Protein AF-A0A5D4HDZ3-F1 (afdb_monomer_lite)

Radius of gyration: 20.99 Å; chains: 1; bounding box: 68×17×38 Å

pLDDT: mean 85.6, std 12.22, range [43.47, 96.38]

Organism: NCBI:txid66428

InterPro domains:
  IPR018527 Rubredoxin, iron-binding site [PS00202] (51-61)
  IPR025182 RNA polymerase-binding protein RbpA [PF13397] (5-72)
  IPR038638 RbpA superfamily [G3DSA:2.20.28.270] (1-73)

Secondary structure (DSSP, 8-state):
--------PPPTT------S---PPPPEEE--EEETT--EE--EEETTSPPPSEEE-TTT--EEES-SSS---

Foldseek 3Di:
DDPDPDDDDDPVVDDPPDDPCPDDDAAWDWAWWAAPVGDIDTDIDGPPDDDDQWDQDPPPRGITGSDNVDGDD

Structure (mmCIF, N/CA/C/O backbone):
data_AF-A0A5D4HDZ3-F1
#
_entry.id   AF-A0A5D4HDZ3-F1
#
loop_
_atom_site.group_PDB
_atom_site.id
_atom_site.type_symbol
_atom_site.label_atom_id
_atom_site.label_alt_id
_atom_site.label_comp_id
_atom_site.label_asym_id
_atom_site.label_entity_id
_atom_site.label_seq_id
_atom_site.pdbx_PDB_ins_code
_atom_site.Cartn_x
_atom_site.Cartn_y
_atom_site.Cartn_z
_atom_site.occupancy
_atom_site.B_iso_or_equiv
_atom_site.auth_seq_id
_atom_site.auth_comp_id
_atom_site.auth_asym_id
_atom_site.auth_atom_id
_atom_site.pdbx_PDB_model_num
ATOM 1 N N . MET A 1 1 ? 57.595 -6.978 -10.782 1.00 43.47 1 MET A N 1
ATOM 2 C CA . MET A 1 1 ? 56.330 -6.216 -10.841 1.00 43.47 1 MET A CA 1
ATOM 3 C C . MET A 1 1 ? 55.202 -7.223 -10.649 1.00 43.47 1 MET A C 1
ATOM 5 O O . MET A 1 1 ? 54.907 -7.955 -11.581 1.00 43.47 1 MET A O 1
ATOM 9 N N . ALA A 1 2 ? 54.695 -7.397 -9.425 1.00 53.34 2 ALA A N 1
ATOM 10 C CA . ALA A 1 2 ? 53.717 -8.445 -9.125 1.00 53.34 2 ALA A CA 1
ATOM 11 C C . ALA A 1 2 ? 52.346 -8.072 -9.708 1.00 53.34 2 ALA A C 1
ATOM 13 O O . ALA A 1 2 ? 51.754 -7.067 -9.319 1.00 53.34 2 ALA A O 1
ATOM 14 N N . SER A 1 3 ? 51.856 -8.880 -10.645 1.00 62.06 3 SER A N 1
ATOM 15 C CA . SER A 1 3 ? 50.476 -8.862 -11.125 1.00 62.06 3 SER A CA 1
ATOM 16 C C . SER A 1 3 ? 49.561 -9.326 -9.992 1.00 62.06 3 SER A C 1
ATOM 18 O O . SER A 1 3 ? 49.386 -10.523 -9.767 1.00 62.06 3 SER A O 1
ATOM 20 N N . GLY A 1 4 ? 49.033 -8.376 -9.223 1.00 61.78 4 GLY A N 1
ATOM 21 C CA . GLY A 1 4 ? 48.066 -8.652 -8.167 1.00 61.78 4 GLY A CA 1
ATOM 22 C C . GLY A 1 4 ? 46.733 -9.098 -8.764 1.00 61.78 4 GLY A C 1
ATOM 23 O O . GLY A 1 4 ? 46.036 -8.299 -9.389 1.00 61.78 4 GLY A O 1
ATOM 24 N N . ASN A 1 5 ? 46.370 -10.365 -8.562 1.00 64.44 5 ASN A N 1
ATOM 25 C CA . ASN A 1 5 ? 45.028 -10.879 -8.829 1.00 64.44 5 ASN A CA 1
ATOM 26 C C . ASN A 1 5 ? 44.022 -10.153 -7.916 1.00 64.44 5 ASN A C 1
ATOM 28 O O . ASN A 1 5 ? 43.812 -10.543 -6.769 1.00 64.44 5 ASN A O 1
ATOM 32 N N . ALA A 1 6 ? 43.422 -9.066 -8.401 1.00 73.44 6 ALA A N 1
ATOM 33 C CA . ALA A 1 6 ? 42.404 -8.337 -7.656 1.00 73.44 6 ALA A CA 1
ATOM 34 C C . ALA A 1 6 ? 41.103 -9.155 -7.619 1.00 73.44 6 ALA A C 1
ATOM 36 O O . ALA A 1 6 ? 40.466 -9.365 -8.653 1.00 73.44 6 ALA A O 1
ATOM 37 N N . ILE A 1 7 ? 40.701 -9.603 -6.428 1.00 77.06 7 ILE A N 1
ATOM 38 C CA . ILE A 1 7 ? 39.385 -10.207 -6.202 1.00 77.06 7 ILE A CA 1
ATOM 39 C C . ILE A 1 7 ? 38.323 -9.130 -6.449 1.00 77.06 7 ILE A C 1
ATOM 41 O O . ILE A 1 7 ? 38.296 -8.108 -5.766 1.00 77.06 7 ILE A O 1
ATOM 45 N N . ARG A 1 8 ? 37.453 -9.346 -7.441 1.00 74.25 8 ARG A N 1
ATOM 46 C CA . ARG A 1 8 ? 36.329 -8.454 -7.756 1.00 74.25 8 ARG A CA 1
ATOM 47 C C . ARG A 1 8 ? 35.036 -9.125 -7.309 1.00 74.25 8 ARG A C 1
ATOM 49 O O . ARG A 1 8 ? 34.587 -10.072 -7.943 1.00 74.25 8 ARG A O 1
ATOM 5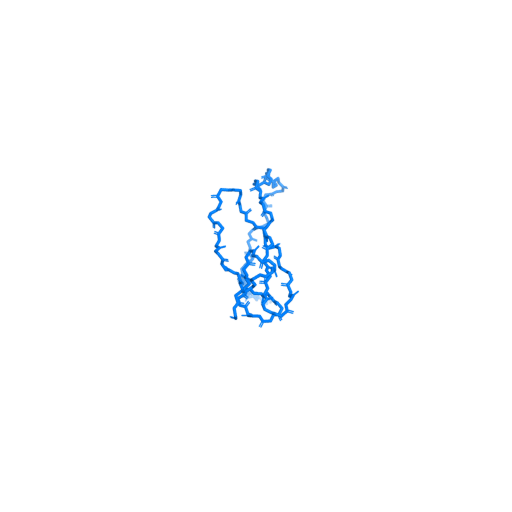6 N N . GLY A 1 9 ? 34.469 -8.651 -6.205 1.00 75.50 9 GLY A N 1
ATOM 57 C CA . GLY A 1 9 ? 33.139 -9.047 -5.747 1.00 75.50 9 GLY A CA 1
ATOM 58 C C . GLY A 1 9 ? 32.107 -7.983 -6.108 1.00 75.50 9 GLY A C 1
ATOM 59 O O . GLY A 1 9 ? 32.340 -6.794 -5.892 1.00 75.50 9 GLY A O 1
ATOM 60 N N . SER A 1 10 ? 30.963 -8.405 -6.635 1.00 78.56 10 SER A N 1
ATOM 61 C CA . SER A 1 10 ? 29.795 -7.543 -6.839 1.00 78.56 10 SER A CA 1
ATOM 62 C C . SER A 1 10 ? 28.919 -7.586 -5.585 1.00 78.56 10 SER A C 1
ATOM 64 O O . SER A 1 10 ? 28.664 -8.666 -5.052 1.00 78.56 10 SER A O 1
ATOM 66 N N . ARG A 1 11 ? 28.437 -6.436 -5.096 1.00 82.75 11 ARG A N 1
ATOM 67 C CA . ARG A 1 11 ? 27.446 -6.408 -4.004 1.00 82.75 11 ARG A CA 1
ATOM 68 C C . ARG A 1 11 ? 26.129 -7.021 -4.498 1.00 82.75 11 ARG A C 1
ATOM 70 O O . ARG A 1 11 ? 25.733 -6.775 -5.635 1.00 82.75 11 ARG A O 1
ATOM 77 N N . VAL A 1 12 ? 25.418 -7.752 -3.639 1.00 79.94 12 VAL A N 1
ATOM 78 C CA . VAL A 1 12 ? 24.027 -8.166 -3.901 1.00 79.94 12 VAL A CA 1
ATOM 79 C C . VAL A 1 12 ? 23.187 -6.918 -4.210 1.00 79.94 12 VAL A C 1
ATOM 81 O O . VAL A 1 12 ? 23.147 -5.986 -3.410 1.00 79.94 12 VAL A O 1
ATOM 84 N N . GLY A 1 13 ? 22.582 -6.875 -5.401 1.00 76.38 13 GLY A N 1
ATOM 85 C CA . GLY A 1 13 ? 21.852 -5.711 -5.924 1.00 76.38 13 GLY A CA 1
ATOM 86 C C . GLY A 1 13 ? 22.639 -4.814 -6.892 1.00 76.38 13 GLY A C 1
ATOM 87 O O . GLY A 1 13 ? 22.057 -3.896 -7.465 1.00 76.38 13 GLY A O 1
ATOM 88 N N . ALA A 1 14 ? 23.933 -5.069 -7.126 1.00 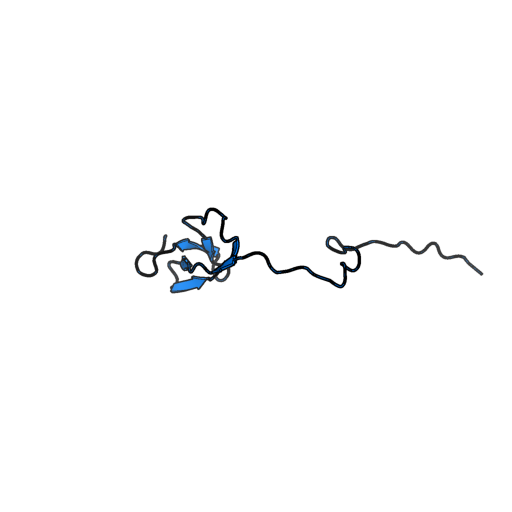78.75 14 ALA A N 1
ATOM 89 C CA . ALA A 1 14 ? 24.692 -4.410 -8.188 1.00 78.75 14 ALA A CA 1
ATOM 90 C C . ALA A 1 14 ? 24.302 -5.002 -9.554 1.00 78.75 14 ALA A C 1
ATOM 92 O O . ALA A 1 14 ? 24.856 -6.011 -9.990 1.00 78.75 14 ALA A O 1
ATOM 93 N N . GLY A 1 15 ? 23.310 -4.393 -10.202 1.00 70.19 15 GLY A N 1
ATOM 94 C CA . GLY A 1 15 ? 22.975 -4.659 -11.598 1.00 70.19 15 GLY A CA 1
ATOM 95 C C . GLY A 1 15 ? 23.889 -3.889 -12.560 1.00 70.19 15 GLY A C 1
ATOM 96 O O . GLY A 1 15 ? 24.554 -2.935 -12.143 1.00 70.19 15 GLY A O 1
ATOM 97 N N . PRO A 1 16 ? 23.932 -4.276 -13.846 1.00 71.94 16 PRO A N 1
ATOM 98 C CA . PRO A 1 16 ? 24.537 -3.444 -14.880 1.00 71.94 16 PRO A CA 1
ATOM 99 C C . PRO A 1 16 ? 23.923 -2.041 -14.842 1.00 71.94 16 PRO A C 1
ATOM 101 O O . PRO A 1 16 ? 22.770 -1.871 -14.438 1.00 71.94 16 PRO A O 1
ATOM 104 N N . MET A 1 17 ? 24.704 -1.035 -15.241 1.00 67.12 17 MET A N 1
ATOM 105 C CA . MET A 1 17 ? 24.210 0.332 -15.395 1.00 67.12 17 MET A CA 1
ATOM 106 C C . MET A 1 17 ? 23.020 0.263 -16.357 1.00 67.12 17 MET A C 1
ATOM 108 O O . MET A 1 17 ? 23.207 -0.069 -17.525 1.00 67.12 17 MET A O 1
ATOM 112 N N . GLY A 1 18 ? 21.806 0.407 -15.815 1.00 66.50 18 GLY A N 1
ATOM 113 C CA . GLY A 1 18 ? 20.572 0.158 -16.556 1.00 66.50 18 GLY A CA 1
ATOM 114 C C . GLY A 1 18 ? 20.501 1.015 -17.816 1.00 66.50 18 GLY A C 1
ATOM 115 O O . GLY A 1 18 ? 21.147 2.062 -17.887 1.00 66.50 18 GLY A O 1
ATOM 116 N N . GLU A 1 19 ? 19.725 0.569 -18.802 1.00 66.75 19 GLU A N 1
ATOM 117 C CA . GLU A 1 19 ? 19.450 1.356 -20.005 1.00 66.75 19 GLU A CA 1
ATOM 118 C C . GLU A 1 19 ? 19.050 2.790 -19.630 1.00 66.75 19 GLU A C 1
ATOM 120 O O . GLU A 1 19 ? 18.215 3.010 -18.748 1.00 66.75 19 GLU A O 1
ATOM 125 N N . ALA A 1 20 ? 19.705 3.765 -20.270 1.00 67.19 20 ALA A N 1
ATOM 126 C CA . ALA A 1 20 ? 19.501 5.190 -20.004 1.00 67.19 20 ALA A CA 1
ATOM 127 C C . ALA A 1 20 ? 18.035 5.607 -20.214 1.00 67.19 20 ALA A C 1
ATOM 129 O O . ALA A 1 20 ? 17.522 6.479 -19.515 1.00 67.19 20 ALA A O 1
ATOM 130 N N . GLU A 1 21 ? 17.358 4.915 -21.127 1.00 69.69 21 GLU A N 1
ATOM 131 C CA . GLU A 1 21 ? 15.956 5.099 -21.466 1.00 69.69 21 GLU A CA 1
ATOM 132 C C . GLU A 1 21 ? 15.101 4.180 -20.582 1.00 69.69 21 GLU A C 1
ATOM 134 O O . GLU A 1 21 ? 14.674 3.094 -20.978 1.00 69.69 21 GLU A O 1
ATOM 139 N N . ARG A 1 22 ? 14.850 4.603 -19.340 1.00 69.06 22 ARG A N 1
ATOM 140 C CA . ARG A 1 22 ? 13.803 3.976 -18.529 1.00 69.06 22 ARG A CA 1
ATOM 141 C C . ARG A 1 22 ? 12.470 4.322 -19.198 1.00 69.06 22 ARG A C 1
ATOM 143 O O . ARG A 1 22 ? 12.088 5.487 -19.190 1.00 69.06 22 ARG A O 1
ATOM 150 N N . GLY A 1 23 ? 11.814 3.333 -19.809 1.00 81.12 23 GLY A N 1
ATOM 151 C CA . GLY A 1 23 ? 10.499 3.502 -20.437 1.00 81.12 23 GLY A CA 1
ATOM 152 C C . GLY A 1 23 ? 9.440 4.081 -19.486 1.00 81.12 23 GLY A C 1
ATOM 153 O O . GLY A 1 23 ? 9.705 4.325 -18.306 1.00 81.12 23 GLY A O 1
ATOM 154 N N . GLU A 1 24 ? 8.226 4.294 -19.995 1.00 83.56 24 GLU A N 1
ATOM 155 C CA . GLU A 1 24 ? 7.137 4.882 -19.205 1.00 83.56 24 GLU A CA 1
ATOM 156 C C . GLU A 1 24 ? 6.876 4.092 -17.913 1.00 83.56 24 GLU A C 1
ATOM 158 O O . GLU A 1 24 ? 6.932 2.859 -17.879 1.00 83.56 24 GLU A O 1
ATOM 163 N N . SER A 1 25 ? 6.593 4.816 -16.830 1.00 85.19 25 SER A N 1
ATOM 164 C CA . SER A 1 25 ? 6.281 4.187 -15.554 1.00 85.19 25 SER A CA 1
ATOM 165 C C . SER A 1 25 ? 4.943 3.465 -15.647 1.00 85.19 25 SER A C 1
ATOM 167 O O . SER A 1 25 ? 3.938 4.038 -16.062 1.00 85.19 25 SER A O 1
ATOM 169 N N . ALA A 1 26 ? 4.912 2.213 -15.193 1.00 89.44 26 ALA A N 1
ATOM 170 C CA . ALA A 1 26 ? 3.662 1.474 -15.097 1.00 89.44 26 ALA A CA 1
ATOM 171 C C . ALA A 1 26 ? 2.642 2.229 -14.212 1.00 89.44 26 ALA A C 1
ATOM 173 O O . ALA A 1 26 ? 3.029 2.833 -13.198 1.00 89.44 26 ALA A O 1
ATOM 174 N N . PRO A 1 27 ? 1.343 2.197 -14.565 1.00 93.31 27 PRO A N 1
ATOM 175 C CA . PRO A 1 27 ? 0.298 2.847 -13.787 1.00 93.31 27 PRO A CA 1
ATOM 176 C C . PRO A 1 27 ? 0.223 2.245 -12.379 1.00 93.31 27 PRO A C 1
ATOM 178 O O . PRO A 1 27 ? 0.256 1.026 -12.196 1.00 93.31 27 PRO A O 1
ATOM 181 N N . ARG A 1 28 ? 0.121 3.115 -11.371 1.00 95.31 28 ARG A N 1
ATOM 182 C CA . ARG A 1 28 ? 0.146 2.744 -9.951 1.00 95.31 28 ARG A CA 1
ATOM 183 C C . ARG A 1 28 ? -0.876 3.528 -9.139 1.00 95.31 28 ARG A C 1
ATOM 185 O O . ARG A 1 28 ? -1.086 4.713 -9.395 1.00 95.31 28 ARG A O 1
ATOM 192 N N . ALA A 1 29 ? -1.445 2.883 -8.131 1.00 94.56 29 ALA A N 1
ATOM 193 C CA . ALA A 1 29 ? -2.361 3.476 -7.166 1.00 94.56 29 ALA A CA 1
ATOM 194 C C . ALA A 1 29 ? -1.689 3.573 -5.791 1.00 94.56 29 ALA A C 1
ATOM 196 O O . ALA A 1 29 ? -0.949 2.674 -5.391 1.00 94.56 29 ALA A O 1
ATOM 197 N N . ARG A 1 30 ? -1.938 4.665 -5.061 1.00 95.50 30 ARG A N 1
ATOM 198 C CA . ARG A 1 30 ? -1.560 4.776 -3.645 1.00 95.50 30 ARG A CA 1
ATOM 199 C C . ARG A 1 30 ? -2.770 4.431 -2.802 1.00 95.50 30 ARG A C 1
ATOM 201 O O . ARG A 1 30 ? -3.812 5.055 -2.978 1.00 95.50 30 ARG A O 1
ATOM 208 N N . ILE A 1 31 ? -2.612 3.473 -1.903 1.00 94.94 31 ILE A N 1
ATOM 209 C CA . ILE A 1 31 ? -3.679 3.024 -1.010 1.00 94.94 31 ILE A CA 1
ATOM 210 C C . ILE A 1 31 ? -3.254 3.341 0.416 1.00 94.94 31 ILE A C 1
ATOM 212 O O . ILE A 1 31 ? -2.127 3.026 0.794 1.00 94.94 31 ILE A O 1
ATOM 216 N N . SER A 1 32 ? -4.127 3.988 1.184 1.00 96.00 32 SER A N 1
ATOM 217 C CA . SER A 1 32 ? -3.870 4.290 2.591 1.00 96.00 32 SER A CA 1
ATOM 218 C C . SER A 1 32 ? -4.249 3.110 3.482 1.00 96.00 32 SER A C 1
ATOM 220 O O . SER A 1 32 ? -5.305 2.509 3.307 1.00 96.00 32 SER A O 1
ATOM 222 N N . PHE A 1 33 ? -3.392 2.828 4.460 1.00 96.38 33 PHE A N 1
ATOM 223 C CA . PHE A 1 33 ? -3.635 1.891 5.548 1.00 96.38 33 PHE A CA 1
ATOM 224 C C . PHE A 1 33 ? -3.370 2.571 6.892 1.00 96.38 33 PHE A C 1
ATOM 226 O O . PHE A 1 33 ? -2.387 3.307 7.029 1.00 96.38 33 PHE A O 1
ATOM 233 N N . TRP A 1 34 ? -4.198 2.286 7.892 1.00 96.38 34 TRP A N 1
ATOM 234 C CA . TRP A 1 34 ? -4.112 2.820 9.247 1.00 96.38 34 TRP A CA 1
ATOM 235 C C . TRP A 1 34 ? -3.950 1.689 10.260 1.00 96.38 34 TRP A C 1
ATOM 237 O O . TRP A 1 34 ? -4.714 0.728 10.253 1.00 96.38 34 TRP A O 1
ATOM 247 N N . CYS A 1 35 ? -2.931 1.784 11.115 1.00 94.94 35 CYS A N 1
ATOM 248 C CA . CYS A 1 35 ? -2.740 0.846 12.227 1.00 94.94 35 CYS A CA 1
ATOM 249 C C . CYS A 1 35 ? -3.433 1.337 13.503 1.00 94.94 35 CYS A C 1
ATOM 251 O O . CYS A 1 35 ? -3.676 2.538 13.646 1.00 94.94 35 CYS A O 1
ATOM 253 N N . SER A 1 36 ? -3.608 0.4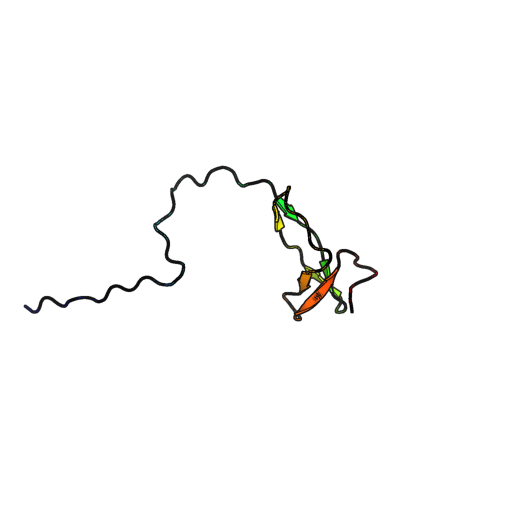48 14.483 1.00 93.44 36 SER A N 1
ATOM 254 C CA . SER A 1 36 ? -4.184 0.744 15.807 1.00 93.44 36 SER A CA 1
ATOM 255 C C . SER A 1 36 ? -3.494 1.898 16.558 1.00 93.44 36 SER A C 1
ATOM 257 O O . SER A 1 36 ? -4.131 2.623 17.317 1.00 93.44 36 SER A O 1
ATOM 259 N N . ASN A 1 37 ? -2.214 2.167 16.271 1.00 91.94 37 ASN A N 1
ATOM 260 C CA . ASN A 1 37 ? -1.464 3.306 16.825 1.00 91.94 37 ASN A CA 1
ATOM 261 C C . ASN A 1 37 ? -1.693 4.657 16.106 1.00 91.94 37 ASN A C 1
ATOM 263 O O . ASN A 1 37 ? -1.012 5.636 16.406 1.00 91.94 37 ASN A O 1
ATOM 267 N N . GLY A 1 38 ? -2.599 4.728 15.126 1.00 91.94 38 GLY A N 1
ATOM 268 C CA . GLY A 1 38 ? -2.930 5.962 14.403 1.00 91.94 38 GLY A CA 1
ATOM 269 C C . GLY A 1 38 ? -1.943 6.36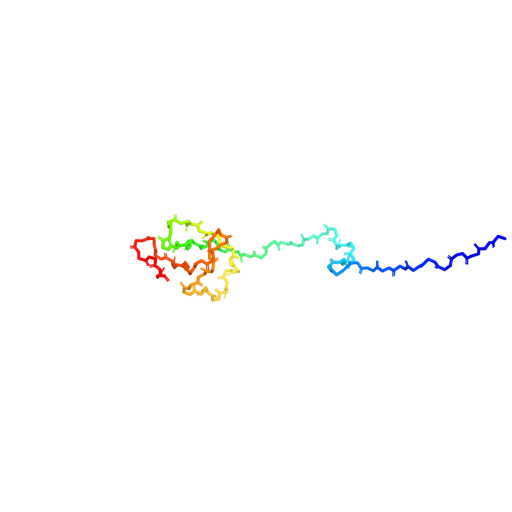8 13.300 1.00 91.94 38 GLY A C 1
ATOM 270 O O . GLY A 1 38 ? -2.033 7.477 12.771 1.00 91.94 38 GLY A O 1
ATOM 271 N N . HIS A 1 39 ? -0.996 5.504 12.920 1.00 95.12 39 HIS A N 1
ATOM 272 C CA . HIS A 1 39 ? -0.115 5.773 11.784 1.00 95.12 39 HIS A CA 1
ATOM 273 C C . HIS A 1 39 ? -0.814 5.485 10.456 1.00 95.12 39 HIS A C 1
ATOM 275 O O . HIS A 1 39 ? -1.273 4.370 10.227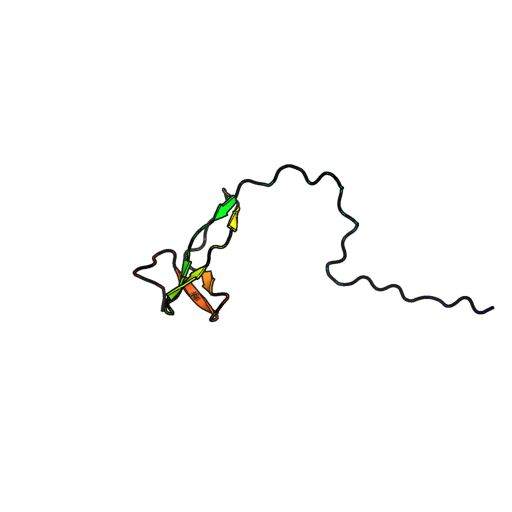 1.00 95.12 39 HIS A O 1
ATOM 281 N N . GLU A 1 40 ? -0.771 6.451 9.541 1.00 95.81 40 GLU A N 1
ATOM 282 C CA . GLU A 1 40 ? -1.103 6.234 8.133 1.00 95.81 40 GLU A CA 1
ATOM 283 C C . GLU A 1 40 ? 0.130 5.752 7.353 1.00 95.81 40 GLU A C 1
ATOM 285 O O . GLU A 1 40 ? 1.240 6.275 7.531 1.00 95.81 40 GLU A O 1
ATOM 290 N N . THR A 1 41 ? -0.068 4.772 6.475 1.00 94.94 41 THR A N 1
ATOM 291 C CA . THR A 1 41 ? 0.924 4.265 5.522 1.00 94.94 41 THR A CA 1
ATOM 292 C C . THR A 1 41 ? 0.316 4.260 4.125 1.00 94.94 41 THR A C 1
ATOM 294 O O . THR A 1 41 ? -0.792 3.774 3.954 1.00 94.94 41 THR A O 1
ATOM 297 N N . GLN A 1 42 ? 1.038 4.774 3.124 1.00 95.94 42 GLN A N 1
ATOM 298 C CA . GLN A 1 42 ? 0.563 4.859 1.735 1.00 95.94 42 GLN A CA 1
ATOM 299 C C . GLN A 1 42 ? 1.487 4.111 0.755 1.00 95.94 42 GLN A C 1
ATOM 301 O O . GLN A 1 42 ? 2.217 4.751 -0.014 1.00 95.94 42 GLN A O 1
ATOM 306 N N . PRO A 1 43 ? 1.520 2.764 0.781 1.00 94.81 43 PRO A N 1
ATOM 307 C CA . PRO A 1 43 ? 2.196 1.980 -0.251 1.00 94.81 43 PRO A CA 1
ATOM 308 C C . PRO A 1 43 ? 1.617 2.251 -1.650 1.00 94.81 43 PRO A C 1
ATOM 310 O O . PRO A 1 43 ? 0.441 2.577 -1.825 1.00 94.81 43 PRO A O 1
ATOM 313 N N . SER A 1 44 ? 2.475 2.123 -2.665 1.00 95.50 44 SER A N 1
ATOM 314 C CA . SER A 1 44 ? 2.073 2.183 -4.074 1.00 95.50 44 SER A CA 1
ATOM 315 C C . SER A 1 44 ? 1.946 0.771 -4.635 1.00 95.50 44 SER A C 1
ATOM 317 O O . SER A 1 44 ? 2.919 0.021 -4.612 1.00 95.50 44 SER A O 1
ATOM 319 N N . PHE A 1 45 ? 0.781 0.441 -5.179 1.00 95.56 45 PHE A N 1
ATOM 320 C CA . PHE A 1 45 ? 0.508 -0.816 -5.871 1.00 95.56 45 PHE A CA 1
ATOM 321 C C . PHE A 1 45 ? 0.430 -0.584 -7.375 1.00 95.56 45 PHE A C 1
ATOM 323 O O . PHE A 1 45 ? 0.088 0.516 -7.814 1.00 95.56 45 PHE A O 1
ATOM 330 N N . ALA A 1 46 ? 0.730 -1.610 -8.172 1.00 95.12 46 ALA A N 1
ATOM 331 C CA . ALA A 1 46 ? 0.367 -1.584 -9.585 1.00 95.12 46 ALA A CA 1
ATOM 332 C C . ALA A 1 46 ? -1.157 -1.444 -9.712 1.00 95.12 46 ALA A C 1
ATOM 334 O O . ALA A 1 46 ? -1.899 -1.917 -8.854 1.00 95.12 46 ALA A O 1
ATOM 335 N N . HIS A 1 47 ? -1.620 -0.763 -10.756 1.00 93.31 47 HIS A N 1
ATOM 336 C CA . HIS A 1 47 ? -3.044 -0.479 -10.942 1.00 93.31 47 HIS A CA 1
ATOM 337 C C . HIS A 1 47 ? -3.920 -1.747 -10.997 1.00 93.31 47 HIS A C 1
ATOM 339 O O . HIS A 1 47 ? -5.081 -1.720 -10.608 1.00 93.31 47 HIS A O 1
ATOM 345 N N . ASP A 1 48 ? -3.370 -2.850 -11.490 1.00 92.94 48 ASP A N 1
ATOM 346 C CA . ASP A 1 48 ? -4.006 -4.158 -11.652 1.00 92.94 48 ASP A CA 1
ATOM 347 C C . ASP A 1 48 ? -3.644 -5.161 -10.543 1.00 92.94 48 ASP A C 1
ATOM 349 O O . ASP A 1 48 ? -4.079 -6.312 -10.580 1.00 92.94 48 ASP A O 1
ATOM 353 N N . ALA A 1 49 ? -2.855 -4.748 -9.547 1.00 93.88 49 ALA A N 1
ATOM 354 C CA . ALA A 1 49 ? -2.514 -5.614 -8.431 1.00 93.88 49 ALA A CA 1
ATOM 355 C C . ALA A 1 49 ? -3.706 -5.783 -7.483 1.00 93.88 49 ALA A C 1
ATOM 357 O O . ALA A 1 49 ? -4.386 -4.820 -7.126 1.00 93.88 49 ALA A O 1
ATOM 358 N N . GLN A 1 50 ? -3.900 -7.011 -7.000 1.00 94.75 50 GLN A N 1
ATOM 359 C CA . GLN A 1 50 ? -4.799 -7.258 -5.882 1.00 94.75 50 GLN A CA 1
ATOM 360 C C . GLN A 1 50 ? -4.229 -6.588 -4.629 1.00 94.75 50 GLN A C 1
ATOM 362 O O . GLN A 1 50 ? -3.147 -6.942 -4.155 1.00 94.75 50 GLN A O 1
ATOM 367 N N . VAL A 1 51 ? -4.966 -5.616 -4.100 1.00 94.38 51 VAL A N 1
ATOM 368 C CA . VAL A 1 51 ? -4.610 -4.928 -2.859 1.00 94.38 51 VAL A CA 1
ATOM 369 C C . VAL A 1 51 ? -4.964 -5.844 -1.679 1.00 94.38 51 VAL A C 1
ATOM 371 O O . VAL A 1 51 ? -6.071 -6.392 -1.674 1.00 94.38 51 VAL A O 1
ATOM 374 N N . PRO A 1 52 ? -4.053 -6.051 -0.710 1.00 94.62 52 PRO A N 1
ATOM 375 C CA . PRO A 1 52 ? -4.342 -6.831 0.487 1.00 94.62 52 PRO A CA 1
ATOM 376 C C . PRO A 1 52 ? -5.262 -6.065 1.448 1.00 94.62 52 PRO A C 1
ATOM 378 O O . PRO A 1 52 ? -5.299 -4.832 1.455 1.00 94.62 52 PRO A O 1
ATOM 381 N N . ASP A 1 53 ? -5.973 -6.799 2.302 1.00 92.06 53 ASP A N 1
ATOM 382 C CA . ASP A 1 53 ? -6.842 -6.203 3.326 1.00 92.06 53 ASP A CA 1
ATOM 383 C C . ASP A 1 53 ? -6.033 -5.562 4.463 1.00 92.06 53 ASP A C 1
ATOM 385 O O . ASP A 1 53 ? -6.439 -4.545 5.029 1.00 92.06 53 ASP A O 1
ATOM 389 N N . THR A 1 54 ? -4.861 -6.134 4.765 1.00 93.44 54 THR A N 1
ATOM 390 C CA . THR A 1 54 ? -3.946 -5.661 5.805 1.00 93.44 54 THR A CA 1
ATOM 391 C C . THR A 1 54 ? -2.551 -5.357 5.260 1.00 93.44 54 THR A C 1
ATOM 393 O O . THR A 1 54 ? -2.095 -5.931 4.269 1.00 93.44 54 THR A O 1
ATOM 396 N N . TRP A 1 55 ? -1.862 -4.431 5.923 1.00 95.62 55 TRP A N 1
ATOM 397 C CA . TRP A 1 55 ? -0.507 -4.005 5.599 1.00 95.62 55 TRP A CA 1
ATOM 398 C C . TRP A 1 55 ? 0.331 -3.829 6.862 1.00 95.62 55 TRP A C 1
ATOM 400 O O . TRP A 1 55 ? -0.153 -3.284 7.848 1.00 95.62 55 TRP A O 1
ATOM 410 N N . ASP A 1 56 ? 1.602 -4.220 6.839 1.00 95.38 56 ASP A N 1
ATOM 411 C CA . ASP A 1 56 ? 2.484 -3.994 7.984 1.00 95.38 56 ASP A CA 1
ATOM 412 C C . ASP A 1 56 ? 2.882 -2.520 8.086 1.00 95.38 56 ASP A C 1
ATOM 414 O O . ASP A 1 56 ? 3.482 -1.937 7.174 1.00 95.38 56 ASP A O 1
ATOM 418 N N . CYS A 1 57 ? 2.575 -1.896 9.224 1.00 95.12 57 CYS A N 1
ATOM 419 C CA . CYS A 1 57 ? 2.967 -0.519 9.466 1.00 95.12 57 CYS A CA 1
ATOM 420 C C . CYS A 1 57 ? 4.502 -0.414 9.575 1.00 95.12 57 CYS A C 1
ATOM 422 O O . CYS A 1 57 ? 5.083 -0.946 10.522 1.00 95.12 57 CYS A O 1
ATOM 424 N N . PRO A 1 58 ? 5.190 0.361 8.715 1.00 94.25 58 PRO A N 1
ATOM 425 C CA . PRO A 1 58 ? 6.649 0.474 8.741 1.00 94.25 58 PRO A CA 1
ATOM 426 C C . PRO A 1 58 ? 7.176 1.220 9.975 1.00 94.25 58 PRO A C 1
ATOM 428 O O . PRO A 1 58 ? 8.380 1.229 10.215 1.00 94.25 58 PRO A O 1
ATOM 431 N N . ARG A 1 59 ? 6.294 1.879 10.744 1.00 93.56 59 ARG A N 1
ATOM 432 C CA . ARG A 1 59 ? 6.662 2.599 11.971 1.00 93.56 59 ARG A CA 1
ATOM 433 C C . ARG A 1 59 ? 6.641 1.724 13.218 1.00 93.56 59 ARG A C 1
ATOM 435 O O . ARG A 1 59 ? 7.506 1.890 14.068 1.00 93.56 59 ARG A O 1
ATOM 442 N N . CYS A 1 60 ? 5.659 0.838 13.352 1.00 94.56 60 CYS A N 1
ATOM 443 C CA . CYS A 1 60 ? 5.443 0.084 14.590 1.00 94.56 60 CYS A CA 1
ATOM 444 C C . CYS A 1 60 ? 5.300 -1.430 14.396 1.00 94.56 60 CYS A C 1
ATOM 446 O O . CYS A 1 60 ? 5.245 -2.144 15.388 1.00 94.56 60 CYS A O 1
ATOM 448 N N . GLY A 1 61 ? 5.237 -1.925 13.157 1.00 92.19 61 GLY A N 1
ATOM 449 C CA . GLY A 1 61 ? 5.104 -3.353 12.843 1.00 92.19 61 GLY A CA 1
ATOM 450 C C . GLY A 1 61 ? 3.721 -3.951 13.117 1.00 92.19 61 GLY A C 1
ATOM 451 O O . GLY A 1 61 ? 3.537 -5.143 12.923 1.00 92.19 61 GLY A O 1
ATOM 452 N N . PHE A 1 62 ? 2.762 -3.140 13.568 1.00 94.06 62 PHE A N 1
ATOM 453 C CA . PHE A 1 62 ? 1.373 -3.565 13.738 1.00 94.06 62 PHE A CA 1
ATOM 454 C C . PHE A 1 62 ? 0.669 -3.695 12.385 1.00 94.06 62 PHE A C 1
ATOM 456 O O . PHE A 1 62 ? 1.014 -2.945 11.457 1.00 94.06 62 PHE A O 1
ATOM 463 N N . PRO A 1 63 ? -0.344 -4.573 12.289 1.00 95.00 63 PRO A N 1
ATOM 464 C CA . PRO A 1 63 ? -1.207 -4.606 11.126 1.00 95.00 63 PRO A CA 1
ATOM 465 C C . PRO A 1 63 ? -1.912 -3.254 10.963 1.00 95.00 63 PRO A C 1
ATOM 467 O O . PRO A 1 63 ? -2.267 -2.567 11.922 1.00 95.00 63 PRO A O 1
ATOM 470 N N . ALA A 1 64 ? -2.090 -2.852 9.715 1.00 96.06 64 ALA A N 1
ATOM 471 C CA . ALA A 1 64 ? -2.813 -1.664 9.306 1.00 96.06 64 ALA A CA 1
ATOM 472 C C . ALA A 1 64 ? -3.893 -2.069 8.304 1.00 96.06 64 ALA A C 1
ATOM 474 O O . ALA A 1 64 ? -3.635 -2.894 7.434 1.00 96.06 64 ALA A O 1
AT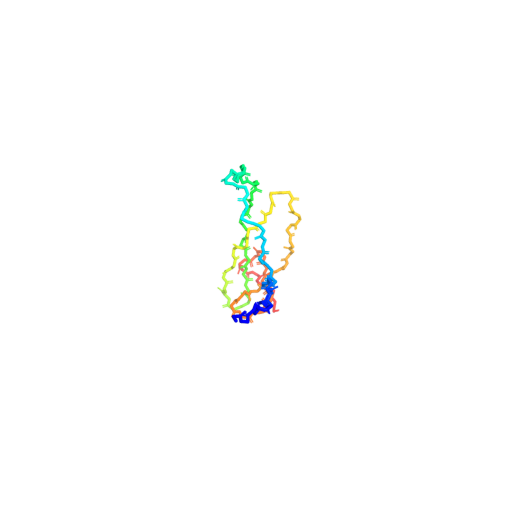OM 475 N N . GLY A 1 65 ? -5.094 -1.514 8.428 1.00 95.38 65 GLY A N 1
ATOM 476 C CA . GLY A 1 65 ? -6.234 -1.798 7.553 1.00 95.38 65 GLY A CA 1
ATOM 477 C C . GLY A 1 65 ? -6.582 -0.589 6.697 1.00 95.38 65 GLY A C 1
ATOM 478 O O . GLY A 1 65 ? -6.114 0.512 6.964 1.00 95.38 65 GLY A O 1
ATOM 479 N N . GLN A 1 66 ? -7.402 -0.775 5.667 1.00 93.62 66 GLN A N 1
ATOM 480 C CA . GLN A 1 66 ? -7.821 0.321 4.779 1.00 93.62 66 GLN A CA 1
ATOM 481 C C . GLN A 1 66 ? -8.884 1.245 5.395 1.00 93.62 66 GLN A C 1
ATOM 483 O O . GLN A 1 66 ? -9.216 2.272 4.810 1.00 93.62 66 GLN A O 1
ATOM 488 N N . ASP A 1 67 ? -9.432 0.894 6.557 1.00 91.31 67 ASP A N 1
ATOM 489 C CA . ASP A 1 67 ? -10.342 1.756 7.301 1.00 91.31 67 ASP A CA 1
ATOM 490 C C . ASP A 1 67 ? -9.564 2.520 8.380 1.00 91.31 67 ASP A C 1
ATOM 492 O O . ASP A 1 67 ? -8.858 1.933 9.202 1.00 91.31 67 ASP A O 1
ATOM 496 N N . LYS A 1 68 ? -9.692 3.847 8.366 1.00 88.44 68 LYS A N 1
ATOM 497 C CA . LYS A 1 68 ? -9.088 4.731 9.363 1.00 88.44 68 LYS A CA 1
ATOM 498 C C . LYS A 1 68 ? -9.785 4.637 10.719 1.00 88.44 68 LYS A C 1
ATOM 500 O O . LYS A 1 68 ? -9.121 4.762 11.746 1.00 88.44 68 LYS A O 1
ATOM 505 N N . ASP A 1 69 ? -11.103 4.477 10.712 1.00 88.06 69 ASP A N 1
ATOM 506 C CA . ASP A 1 69 ? -11.937 4.493 11.911 1.00 88.06 69 ASP A CA 1
ATOM 507 C C . ASP A 1 69 ? -12.037 3.094 12.543 1.00 88.06 69 ASP A C 1
ATOM 509 O O . ASP A 1 69 ? -12.385 2.966 13.718 1.00 88.06 69 ASP A O 1
ATOM 513 N N . SER A 1 70 ? -11.669 2.048 11.794 1.00 88.19 70 SER A N 1
ATOM 514 C CA . SER A 1 70 ? -11.603 0.662 12.266 1.00 88.19 70 SER A CA 1
ATOM 515 C C . SER A 1 70 ? -10.282 -0.022 11.871 1.00 88.19 70 SER A C 1
ATOM 517 O O . SER A 1 70 ? -10.265 -0.914 11.018 1.00 88.19 70 SER A O 1
ATOM 519 N N . PRO A 1 71 ? -9.145 0.388 12.468 1.00 85.12 71 PRO A N 1
ATOM 520 C CA . PRO A 1 71 ? -7.876 -0.284 12.234 1.00 85.12 71 PRO A CA 1
ATOM 521 C C . PRO A 1 71 ? -7.873 -1.693 12.865 1.00 85.12 71 PRO A C 1
ATOM 523 O O . PRO A 1 71 ? -8.510 -1.900 13.900 1.00 85.12 71 PRO A O 1
ATOM 526 N N . PRO A 1 72 ? -7.146 -2.658 12.278 1.00 82.25 72 PRO A N 1
ATOM 527 C CA . PRO A 1 72 ? -6.954 -3.980 12.866 1.00 82.25 72 PRO A CA 1
ATOM 528 C C . PRO A 1 72 ? -6.130 -3.883 14.164 1.00 82.25 72 PRO A C 1
ATOM 530 O O . PRO A 1 72 ? -5.243 -3.028 14.261 1.00 82.25 72 PRO A O 1
ATOM 533 N N . ASP A 1 73 ? -6.457 -4.742 15.139 1.00 74.12 73 ASP A N 1
ATOM 534 C CA . ASP A 1 73 ? -5.834 -4.819 16.478 1.00 74.12 73 ASP A CA 1
ATOM 535 C C . ASP A 1 73 ? -4.316 -5.092 16.416 1.00 74.12 73 ASP A C 1
ATOM 537 O O . ASP A 1 73 ? -3.910 -6.094 15.775 1.00 74.12 73 ASP A O 1
#

Sequence (73 aa):
MASGNAIRGSRVGAGPMGEAERGESAPRARISFWCSNGHETQPSFAHDAQVPDTWDCPRCGFPAGQDKDSPPD